Protein AF-A0A383CRS1-F1 (afdb_monomer)

Mean predicted aligned error: 5.36 Å

Solvent-accessible surface area (backbone atoms only — not comparable to full-atom values): 4692 Å² total; per-residue (Å²): 132,47,80,52,62,43,64,58,95,88,45,34,49,51,56,55,59,50,50,53,37,45,76,71,70,48,45,73,46,78,63,92,73,59,101,73,37,60,71,61,58,61,70,71,45,88,54,65,70,60,51,62,70,31,57,97,42,90,60,40,68,71,47,52,64,59,52,51,50,55,74,64,31,52,77,85

Structure (mmCIF, N/CA/C/O backbone):
data_AF-A0A383CRS1-F1
#
_entry.id   AF-A0A383CRS1-F1
#
loop_
_atom_site.group_PDB
_atom_site.id
_atom_site.type_symbol
_atom_site.label_atom_id
_atom_site.label_alt_id
_atom_site.label_comp_id
_atom_site.label_asym_id
_atom_site.label_entity_id
_atom_site.label_seq_id
_atom_site.pdbx_PDB_ins_code
_atom_site.Cartn_x
_atom_site.Cartn_y
_atom_site.Cartn_z
_atom_site.occupancy
_atom_site.B_iso_or_equiv
_atom_site.auth_seq_id
_atom_site.auth_comp_id
_atom_site.auth_asym_id
_atom_site.auth_atom_id
_atom_site.pdbx_PDB_model_num
ATOM 1 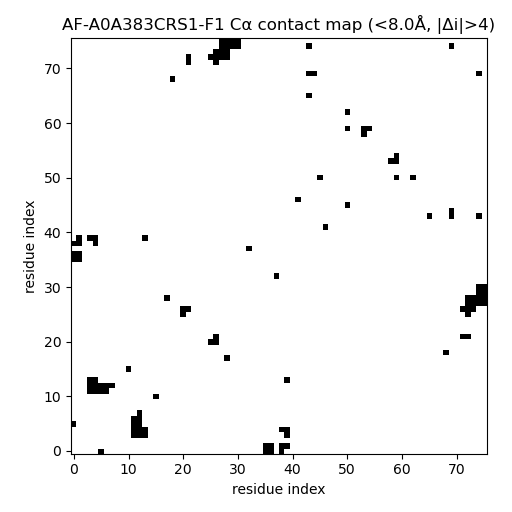N N . MET A 1 1 ? 14.371 7.686 5.340 1.00 67.12 1 MET A N 1
ATOM 2 C CA . MET A 1 1 ? 13.304 6.725 4.996 1.00 67.12 1 MET A CA 1
ATOM 3 C C . MET A 1 1 ? 12.531 6.370 6.257 1.00 67.12 1 MET A C 1
ATOM 5 O O . MET A 1 1 ? 13.176 6.206 7.289 1.00 67.12 1 MET A O 1
ATOM 9 N N . PRO A 1 2 ? 11.191 6.294 6.197 1.00 82.25 2 PRO A N 1
ATOM 10 C CA . PRO A 1 2 ? 10.359 5.789 7.289 1.00 82.25 2 PRO A CA 1
ATOM 11 C C . PRO A 1 2 ? 10.704 4.334 7.620 1.00 82.25 2 PRO A C 1
ATOM 13 O O . PRO A 1 2 ? 11.051 3.568 6.723 1.00 82.25 2 PRO A O 1
ATOM 16 N N . LYS A 1 3 ? 10.576 3.936 8.888 1.00 84.75 3 LYS A N 1
ATOM 17 C CA . LYS A 1 3 ? 10.791 2.537 9.306 1.00 84.75 3 LYS A CA 1
ATOM 18 C C . LYS A 1 3 ? 9.758 1.587 8.684 1.00 84.75 3 LYS A C 1
ATOM 20 O O . LYS A 1 3 ? 10.038 0.418 8.472 1.00 84.75 3 LYS A O 1
ATOM 25 N N . GLU A 1 4 ? 8.581 2.113 8.362 1.00 86.44 4 GLU A N 1
ATOM 26 C CA . GLU A 1 4 ? 7.465 1.415 7.725 1.00 86.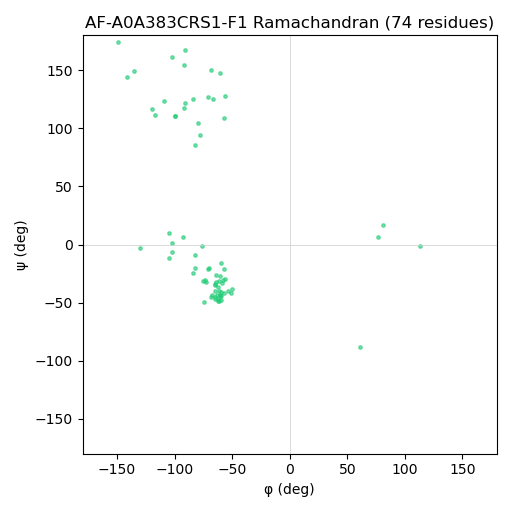44 4 GLU A CA 1
ATOM 27 C C . GLU A 1 4 ? 7.749 1.079 6.248 1.00 86.44 4 GLU A C 1
ATOM 29 O O . GLU A 1 4 ? 7.160 0.155 5.695 1.00 86.44 4 GLU A O 1
ATOM 34 N N . MET A 1 5 ? 8.700 1.794 5.635 1.00 87.69 5 MET A N 1
ATOM 35 C CA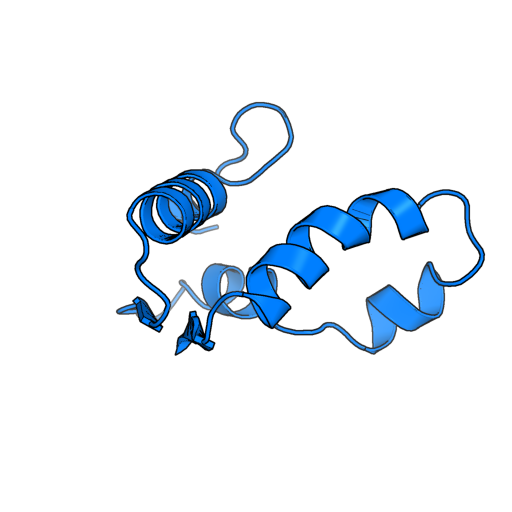 . MET A 1 5 ? 9.180 1.569 4.267 1.00 87.69 5 MET A CA 1
ATOM 36 C C . MET A 1 5 ? 10.402 0.644 4.207 1.00 87.69 5 MET A C 1
ATOM 38 O O . MET A 1 5 ? 10.996 0.482 3.143 1.00 87.69 5 MET A O 1
ATOM 42 N N . LEU A 1 6 ? 10.814 0.051 5.334 1.00 89.38 6 LEU A N 1
ATOM 43 C CA . LEU A 1 6 ? 11.890 -0.934 5.327 1.00 89.38 6 LEU A CA 1
ATOM 44 C C . LEU A 1 6 ? 11.423 -2.186 4.567 1.00 89.38 6 LEU A C 1
ATOM 46 O O . LEU A 1 6 ? 10.372 -2.737 4.913 1.00 89.38 6 LEU A O 1
ATOM 50 N N . PRO A 1 7 ? 12.168 -2.632 3.540 1.00 87.19 7 PRO A N 1
ATOM 51 C CA . PRO A 1 7 ? 11.802 -3.814 2.781 1.00 87.19 7 PRO A CA 1
ATOM 52 C C . PRO A 1 7 ? 12.002 -5.061 3.640 1.00 87.19 7 PRO A C 1
ATOM 54 O O . PRO A 1 7 ? 13.090 -5.305 4.165 1.00 87.19 7 PRO A O 1
ATOM 57 N N . ILE A 1 8 ? 10.956 -5.873 3.745 1.00 87.12 8 ILE A N 1
ATOM 58 C CA . ILE A 1 8 ? 11.062 -7.254 4.198 1.00 87.12 8 ILE A CA 1
ATOM 59 C C . ILE A 1 8 ? 11.053 -8.103 2.937 1.00 87.12 8 ILE A C 1
ATOM 61 O O . ILE A 1 8 ? 10.055 -8.174 2.224 1.00 87.12 8 ILE A O 1
ATOM 65 N N . VAL A 1 9 ? 12.205 -8.702 2.634 1.00 87.19 9 VAL A N 1
ATOM 66 C CA . VAL A 1 9 ? 12.472 -9.402 1.370 1.00 87.19 9 VAL A CA 1
ATOM 67 C C . VAL A 1 9 ? 12.361 -8.458 0.163 1.00 87.19 9 VAL A C 1
ATOM 69 O O . VAL A 1 9 ? 13.362 -7.875 -0.243 1.00 87.19 9 VAL A O 1
ATOM 72 N N . ASN A 1 10 ? 11.166 -8.296 -0.403 1.00 83.62 10 ASN A N 1
ATOM 73 C CA . ASN A 1 10 ? 10.907 -7.586 -1.657 1.00 83.62 10 ASN A CA 1
ATOM 74 C C . ASN A 1 10 ? 9.776 -6.548 -1.574 1.00 83.62 10 ASN A C 1
ATOM 76 O O . ASN A 1 10 ? 9.539 -5.860 -2.564 1.00 83.62 10 ASN A O 1
ATOM 80 N N . LYS A 1 11 ? 9.092 -6.413 -0.430 1.00 87.69 11 LYS A N 1
ATOM 81 C CA . LYS A 1 11 ? 8.021 -5.424 -0.236 1.00 87.69 11 LYS A CA 1
ATOM 82 C C . LYS A 1 11 ? 8.152 -4.706 1.114 1.00 87.69 11 LYS A C 1
ATOM 84 O O . LYS A 1 11 ? 8.714 -5.280 2.052 1.00 87.69 11 LYS A O 1
ATOM 89 N N . PRO A 1 12 ? 7.730 -3.435 1.227 1.00 90.62 12 PRO A N 1
ATOM 90 C CA . PRO A 1 12 ? 7.877 -2.683 2.467 1.00 90.62 12 PRO A CA 1
ATOM 91 C C . PRO A 1 12 ? 6.971 -3.245 3.565 1.00 90.62 12 PRO A C 1
ATOM 93 O O . PRO A 1 12 ? 5.889 -3.759 3.285 1.00 90.62 12 PRO A O 1
ATOM 96 N N . LEU A 1 13 ? 7.395 -3.105 4.824 1.00 91.19 13 LEU A N 1
ATOM 97 C CA . LEU A 1 13 ? 6.645 -3.581 5.992 1.00 91.19 13 LEU A CA 1
ATOM 98 C C . LEU A 1 13 ? 5.180 -3.110 5.986 1.00 91.19 13 LEU A C 1
ATOM 100 O O . LEU A 1 13 ? 4.289 -3.896 6.292 1.00 91.19 13 LEU A O 1
ATOM 104 N N . ILE A 1 14 ? 4.921 -1.853 5.612 1.00 89.44 14 ILE A N 1
ATOM 105 C CA . ILE A 1 14 ? 3.560 -1.296 5.583 1.00 89.44 14 ILE A CA 1
ATOM 106 C C . ILE A 1 14 ? 2.614 -2.068 4.656 1.00 89.44 14 ILE A C 1
ATOM 108 O O . ILE A 1 14 ? 1.438 -2.208 4.973 1.00 89.44 14 ILE A O 1
ATOM 112 N N . GLN A 1 15 ? 3.122 -2.618 3.551 1.00 89.44 15 GLN A N 1
ATOM 113 C CA . GLN A 1 15 ? 2.308 -3.359 2.594 1.00 89.44 15 GLN A CA 1
ATOM 114 C C . GLN A 1 15 ? 1.736 -4.644 3.205 1.00 89.44 15 GLN A C 1
ATOM 116 O O . GLN A 1 15 ? 0.590 -4.974 2.929 1.00 89.44 15 GLN A O 1
ATOM 121 N N . TYR A 1 16 ? 2.478 -5.318 4.087 1.00 91.06 16 TYR A N 1
ATOM 122 C CA . TYR A 1 16 ? 1.969 -6.495 4.798 1.00 91.06 16 TYR A CA 1
ATOM 123 C C . TYR A 1 16 ? 0.785 -6.148 5.704 1.00 91.06 16 TYR A C 1
ATOM 125 O O . TYR A 1 16 ? -0.216 -6.849 5.691 1.00 91.06 16 TYR A O 1
ATOM 133 N N . GLY A 1 17 ? 0.859 -5.034 6.440 1.00 89.69 17 GLY A N 1
ATOM 134 C CA . GLY A 1 17 ? -0.249 -4.610 7.303 1.00 89.69 17 GLY A CA 1
ATOM 135 C C . GLY A 1 17 ? -1.511 -4.235 6.518 1.00 89.69 17 GLY A C 1
ATOM 136 O O . GLY A 1 17 ? -2.623 -4.486 6.973 1.00 89.69 17 GLY A O 1
ATOM 137 N N . VAL A 1 18 ? -1.347 -3.659 5.322 1.00 89.00 18 VAL A N 1
ATOM 138 C CA . VAL A 1 18 ? -2.459 -3.368 4.402 1.00 89.00 18 VAL A CA 1
ATOM 139 C C . VAL A 1 18 ? -3.059 -4.666 3.853 1.00 89.00 18 VAL A C 1
ATOM 141 O O . VAL A 1 18 ? -4.276 -4.810 3.848 1.00 89.00 18 VAL A O 1
ATOM 144 N N . GLU A 1 19 ? -2.230 -5.620 3.427 1.00 89.38 19 GLU A N 1
ATOM 145 C CA . GLU A 1 19 ? -2.691 -6.931 2.952 1.00 89.38 19 GLU A CA 1
ATOM 146 C C . GLU A 1 19 ? -3.462 -7.693 4.045 1.00 89.38 19 GLU A C 1
ATOM 148 O O . GLU A 1 19 ? -4.551 -8.193 3.780 1.00 89.38 19 GLU A O 1
ATOM 153 N N . GLU A 1 20 ? -2.973 -7.695 5.288 1.00 89.94 20 GLU A N 1
ATOM 154 C CA . GLU A 1 20 ? -3.680 -8.289 6.432 1.00 89.94 20 GLU A CA 1
ATOM 155 C C . GLU A 1 20 ? -5.037 -7.613 6.690 1.00 89.94 20 GLU A C 1
ATOM 157 O O . GLU A 1 20 ? -6.031 -8.281 6.979 1.00 89.94 20 GLU A O 1
ATOM 162 N N . ALA A 1 21 ? -5.112 -6.284 6.559 1.00 89.75 21 ALA A N 1
ATOM 163 C CA . ALA A 1 21 ? -6.367 -5.548 6.695 1.00 89.75 21 ALA A CA 1
ATOM 164 C C . ALA A 1 21 ? -7.371 -5.916 5.587 1.00 89.75 21 ALA A C 1
ATOM 166 O O . ALA A 1 21 ? -8.557 -6.099 5.872 1.00 89.75 21 ALA A O 1
ATOM 167 N N . ILE A 1 22 ? -6.893 -6.082 4.349 1.00 88.62 22 ILE A N 1
ATOM 168 C CA . ILE A 1 22 ? -7.700 -6.548 3.212 1.00 88.62 22 ILE A CA 1
ATOM 169 C C . ILE A 1 22 ? -8.229 -7.961 3.473 1.00 88.62 22 ILE A C 1
ATOM 171 O O . ILE A 1 22 ? -9.421 -8.209 3.288 1.00 88.62 22 ILE A O 1
ATOM 175 N N . GLU A 1 23 ? -7.376 -8.877 3.939 1.00 89.44 23 GLU A N 1
ATOM 176 C CA . GLU A 1 23 ? -7.772 -10.247 4.294 1.00 89.44 23 GLU A CA 1
ATOM 177 C C . GLU A 1 23 ? -8.804 -10.278 5.431 1.00 89.44 23 GLU A C 1
ATOM 179 O O . GLU A 1 23 ? -9.695 -11.129 5.442 1.00 89.44 23 GLU A O 1
ATOM 184 N N . ALA A 1 24 ? -8.747 -9.310 6.348 1.00 90.94 24 ALA A N 1
ATOM 185 C CA . ALA A 1 24 ? -9.748 -9.114 7.395 1.00 90.94 24 ALA A CA 1
ATOM 186 C C . ALA A 1 24 ? -11.062 -8.471 6.895 1.00 90.94 24 ALA A C 1
ATOM 188 O O . ALA A 1 24 ? -11.994 -8.290 7.682 1.00 90.94 24 ALA A O 1
ATOM 189 N N . GLY A 1 25 ? -11.162 -8.129 5.605 1.00 89.12 25 GLY A N 1
ATOM 190 C CA . GLY A 1 25 ? -12.341 -7.512 4.993 1.00 89.12 25 GLY A CA 1
ATOM 191 C C . GLY A 1 25 ? -12.452 -6.000 5.213 1.00 89.12 25 GLY A C 1
ATOM 192 O O . GLY A 1 25 ? -13.532 -5.435 5.033 1.00 89.12 25 GLY A O 1
ATOM 193 N N . LEU A 1 26 ? -11.366 -5.332 5.614 1.00 88.88 26 LEU A N 1
ATOM 194 C CA . LEU A 1 26 ? -11.322 -3.878 5.753 1.00 88.88 26 LEU A CA 1
ATOM 195 C C . LEU A 1 26 ? -11.016 -3.240 4.395 1.00 88.88 26 LEU A C 1
ATOM 197 O O . LEU A 1 26 ? -10.013 -3.553 3.767 1.00 88.88 26 LEU A O 1
ATOM 201 N N . THR A 1 27 ? -11.871 -2.314 3.958 1.00 84.94 27 THR A N 1
ATOM 202 C CA . THR A 1 27 ? -11.739 -1.629 2.658 1.00 84.94 27 THR A CA 1
ATOM 203 C C . THR A 1 27 ? -11.240 -0.188 2.769 1.00 84.94 27 THR A C 1
ATOM 205 O O . THR A 1 27 ? -10.927 0.445 1.760 1.00 84.94 27 THR A O 1
ATOM 208 N N . GLY A 1 28 ? -11.213 0.363 3.985 1.00 86.25 28 GLY A N 1
ATOM 209 C CA . GLY A 1 28 ? -10.798 1.734 4.264 1.00 86.25 28 GLY A CA 1
ATOM 210 C C . GLY A 1 28 ? -9.600 1.750 5.199 1.00 86.25 28 GLY A C 1
ATOM 211 O O . GLY A 1 28 ? -9.707 1.312 6.346 1.00 86.25 28 GLY A O 1
ATOM 212 N N . ILE A 1 29 ? -8.474 2.267 4.716 1.00 86.19 29 ILE A N 1
ATOM 213 C CA . ILE A 1 29 ? -7.225 2.340 5.472 1.00 86.19 29 ILE A CA 1
ATOM 214 C C . ILE A 1 29 ? -6.866 3.813 5.643 1.00 86.19 29 ILE A C 1
ATOM 216 O O . ILE A 1 29 ? -6.524 4.499 4.684 1.00 86.19 29 ILE A O 1
ATOM 220 N N . GLY A 1 30 ? -6.955 4.294 6.881 1.00 86.38 30 GLY A N 1
ATOM 221 C CA . GLY A 1 30 ? -6.525 5.640 7.249 1.00 86.38 30 GLY A CA 1
ATOM 222 C C . GLY A 1 30 ? -5.074 5.632 7.717 1.00 86.38 30 GLY A C 1
ATOM 223 O O . GLY A 1 30 ? -4.766 5.010 8.739 1.00 86.38 30 GLY A O 1
ATOM 224 N N . VAL A 1 31 ? -4.181 6.326 7.014 1.00 84.25 31 VAL A N 1
ATOM 225 C CA . VAL A 1 31 ? -2.763 6.407 7.387 1.00 84.25 31 VAL A CA 1
ATOM 226 C C . VAL A 1 31 ? -2.494 7.726 8.103 1.00 84.25 31 VAL A C 1
ATOM 228 O O . VAL A 1 31 ? -2.463 8.797 7.510 1.00 84.25 31 VAL A O 1
ATOM 231 N N . ILE A 1 32 ? -2.215 7.658 9.407 1.00 85.44 32 ILE A N 1
ATOM 232 C CA . ILE A 1 32 ? -1.790 8.841 10.168 1.00 85.44 32 ILE A CA 1
ATOM 233 C C . ILE A 1 32 ? -0.312 9.121 9.860 1.00 85.44 32 ILE A C 1
ATOM 235 O O . ILE A 1 32 ? 0.600 8.541 10.465 1.00 85.44 32 ILE A O 1
ATOM 239 N N . SER A 1 33 ? -0.070 10.005 8.892 1.00 78.38 33 SER A N 1
ATOM 240 C CA . SER A 1 33 ? 1.268 10.413 8.467 1.00 78.38 33 SER A CA 1
ATOM 241 C C . SER A 1 33 ? 1.787 11.641 9.241 1.00 78.38 33 SER A C 1
ATOM 243 O O . SER A 1 33 ? 1.083 12.294 10.010 1.00 78.38 33 SER A O 1
ATOM 245 N N . GLY A 1 34 ? 3.085 11.929 9.108 1.00 79.44 34 GLY A N 1
ATOM 246 C CA . GLY A 1 34 ? 3.752 13.068 9.747 1.00 79.44 34 GLY A CA 1
ATOM 247 C C . GLY A 1 34 ? 4.913 13.576 8.890 1.00 79.44 34 GLY A C 1
ATOM 248 O O . GLY A 1 34 ? 5.262 12.955 7.883 1.00 79.44 34 GLY A O 1
ATOM 249 N N . ARG A 1 35 ? 5.549 14.696 9.275 1.00 73.69 35 ARG A N 1
ATOM 250 C CA . ARG A 1 35 ? 6.681 15.270 8.516 1.00 73.69 35 ARG A CA 1
ATOM 251 C C . ARG A 1 35 ? 7.805 14.233 8.365 1.00 73.69 35 ARG A C 1
ATOM 253 O O . ARG A 1 35 ? 8.466 13.896 9.341 1.00 73.69 35 ARG A O 1
ATOM 260 N N . GLY A 1 36 ? 7.996 13.725 7.145 1.00 77.75 36 GLY A N 1
ATOM 261 C CA . GLY A 1 36 ? 8.986 12.690 6.812 1.00 77.75 36 GLY A CA 1
ATOM 262 C C . GLY A 1 36 ? 8.411 11.332 6.389 1.00 77.75 36 GLY A C 1
ATOM 263 O O . GLY A 1 36 ? 9.193 10.447 6.049 1.00 77.75 36 GLY A O 1
ATOM 264 N N . LYS A 1 37 ? 7.080 11.164 6.376 1.00 82.44 37 LYS A N 1
ATOM 265 C CA . LYS A 1 37 ? 6.402 9.907 6.005 1.00 82.44 37 LYS A CA 1
ATOM 266 C C . LYS A 1 37 ? 5.746 9.887 4.617 1.00 82.44 37 LYS A C 1
ATOM 268 O O . LYS A 1 37 ? 5.080 8.912 4.303 1.00 82.44 37 LYS A O 1
ATOM 273 N N . ARG A 1 38 ? 6.001 10.894 3.772 1.00 83.38 38 ARG A N 1
ATOM 274 C CA . ARG A 1 38 ? 5.478 10.972 2.389 1.00 83.38 38 ARG A CA 1
ATOM 275 C C . ARG A 1 38 ? 5.707 9.708 1.565 1.00 83.38 38 ARG A C 1
ATOM 277 O O . ARG A 1 38 ? 4.800 9.263 0.892 1.00 83.38 38 ARG A O 1
ATOM 284 N N . ALA A 1 39 ? 6.863 9.068 1.732 1.00 84.25 39 ALA A N 1
ATOM 285 C CA . ALA A 1 39 ? 7.185 7.829 1.028 1.00 84.25 39 ALA A CA 1
ATOM 286 C C . ALA A 1 39 ? 6.177 6.685 1.264 1.00 84.25 39 ALA A C 1
ATOM 288 O O . ALA A 1 39 ? 6.153 5.752 0.476 1.00 84.25 39 ALA A O 1
ATOM 289 N N . ILE A 1 40 ? 5.392 6.726 2.351 1.00 85.06 40 ILE A N 1
ATOM 290 C CA . ILE A 1 40 ? 4.312 5.761 2.594 1.00 85.06 40 ILE A CA 1
ATOM 291 C C . ILE A 1 40 ? 3.125 6.067 1.678 1.00 85.06 40 ILE A C 1
ATOM 293 O O . ILE A 1 40 ? 2.640 5.163 1.014 1.00 85.06 40 ILE A O 1
ATOM 297 N N . GLU A 1 41 ? 2.689 7.327 1.628 1.00 82.50 41 GLU A N 1
ATOM 298 C CA . GLU A 1 41 ? 1.615 7.785 0.735 1.00 82.50 41 GLU A CA 1
ATOM 299 C C . GLU A 1 41 ? 2.008 7.534 -0.727 1.00 82.50 41 GLU A C 1
ATOM 301 O O . GLU A 1 41 ? 1.271 6.876 -1.450 1.00 82.50 41 GLU A O 1
ATOM 306 N N . ASP A 1 42 ? 3.227 7.923 -1.112 1.00 84.50 42 ASP A N 1
ATOM 307 C CA . ASP A 1 42 ? 3.755 7.748 -2.470 1.00 84.50 42 ASP A CA 1
ATOM 308 C C . ASP A 1 42 ? 3.823 6.266 -2.908 1.00 84.50 42 ASP A C 1
ATOM 310 O O . ASP A 1 42 ? 3.774 5.976 -4.100 1.00 84.50 42 ASP A O 1
ATOM 314 N N . HIS A 1 43 ? 3.959 5.314 -1.970 1.00 85.38 43 HIS A N 1
ATOM 315 C CA . HIS A 1 43 ? 4.002 3.869 -2.273 1.00 85.38 43 HIS A CA 1
ATOM 316 C C . HIS A 1 43 ? 2.632 3.302 -2.654 1.00 85.38 43 HIS A C 1
ATOM 318 O O . HIS A 1 43 ? 2.553 2.334 -3.409 1.00 85.38 43 HIS A O 1
ATOM 324 N N . PHE A 1 44 ? 1.566 3.886 -2.110 1.00 82.81 44 PHE A N 1
ATOM 325 C CA . PHE A 1 44 ? 0.185 3.482 -2.371 1.00 82.81 44 PHE A CA 1
ATOM 326 C C . PHE A 1 44 ? -0.537 4.420 -3.345 1.00 82.81 44 PHE A C 1
ATOM 328 O O . PHE A 1 44 ? -1.708 4.194 -3.644 1.00 82.81 44 PHE A O 1
ATOM 335 N N . ASP A 1 45 ? 0.153 5.444 -3.848 1.00 81.94 45 ASP A N 1
ATOM 336 C CA . ASP A 1 45 ? -0.353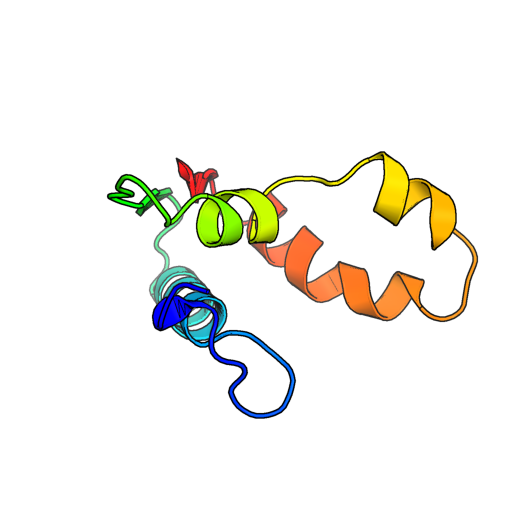 6.349 -4.871 1.00 81.94 45 ASP A CA 1
ATOM 337 C C . ASP A 1 45 ? 0.027 5.871 -6.283 1.00 81.94 45 ASP A C 1
ATOM 339 O O . ASP A 1 45 ? 1.016 5.164 -6.508 1.00 81.94 45 ASP A O 1
ATOM 343 N N . ILE A 1 46 ? -0.775 6.266 -7.268 1.00 77.62 46 ILE A N 1
ATOM 344 C CA . ILE A 1 46 ? -0.579 5.899 -8.668 1.00 77.62 46 ILE A CA 1
ATOM 345 C C . ILE A 1 46 ? 0.507 6.795 -9.269 1.00 77.62 46 ILE A C 1
ATOM 347 O O . ILE A 1 46 ? 0.275 7.950 -9.634 1.00 77.62 46 ILE A O 1
ATOM 351 N N . SER A 1 47 ? 1.704 6.243 -9.463 1.00 77.44 47 SER A N 1
ATOM 352 C CA . SER A 1 47 ? 2.783 6.945 -10.162 1.00 77.44 47 SER A CA 1
ATOM 353 C C . SER A 1 47 ? 2.634 6.821 -11.682 1.00 77.44 47 SER A C 1
ATOM 355 O O . SER A 1 47 ? 3.224 5.951 -12.323 1.00 77.44 47 SER A O 1
ATOM 357 N N . TYR A 1 48 ? 1.846 7.720 -12.280 1.00 77.62 48 TYR A N 1
ATOM 358 C CA . TYR A 1 48 ? 1.543 7.709 -13.720 1.00 77.62 48 TYR A CA 1
ATOM 359 C C . TYR A 1 48 ? 2.792 7.676 -14.619 1.00 77.62 48 TYR A C 1
ATOM 361 O O . TYR A 1 48 ? 2.822 6.972 -15.631 1.00 77.62 48 TYR A O 1
ATOM 369 N N . GLU A 1 49 ? 3.842 8.421 -14.259 1.00 81.38 49 GLU A N 1
ATOM 370 C CA . GLU A 1 49 ? 5.099 8.430 -15.016 1.00 81.38 49 GLU A CA 1
ATOM 371 C C . GLU A 1 49 ? 5.798 7.068 -14.989 1.00 81.38 49 GLU A C 1
ATOM 373 O O . GLU A 1 49 ? 6.218 6.578 -16.039 1.00 81.38 49 GLU A O 1
ATOM 378 N N . LEU A 1 50 ? 5.880 6.440 -13.812 1.00 79.56 50 LEU A N 1
ATOM 379 C CA . LEU A 1 50 ? 6.502 5.131 -13.642 1.00 79.56 50 LEU A CA 1
ATOM 380 C C . LEU A 1 50 ? 5.714 4.055 -14.389 1.00 79.56 50 LEU A C 1
ATOM 382 O O . LEU A 1 50 ? 6.308 3.274 -15.129 1.00 79.56 50 LEU A O 1
ATOM 386 N N . GLU A 1 51 ? 4.386 4.043 -14.244 1.00 82.25 51 GLU A N 1
ATOM 387 C CA . GLU A 1 51 ? 3.526 3.075 -14.925 1.00 82.25 51 GLU A CA 1
ATOM 388 C C . GLU A 1 51 ? 3.664 3.169 -16.439 1.00 82.25 51 GLU A C 1
ATOM 390 O O . GLU A 1 51 ? 3.837 2.154 -17.111 1.00 82.25 51 GLU A O 1
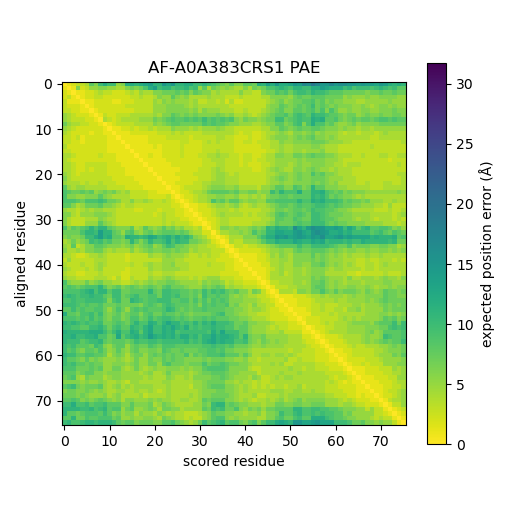ATOM 395 N N . ARG A 1 52 ? 3.677 4.387 -16.987 1.00 85.31 52 ARG A N 1
ATOM 396 C CA . ARG A 1 52 ? 3.866 4.599 -18.423 1.00 85.31 52 ARG A CA 1
ATOM 397 C C . ARG A 1 52 ? 5.244 4.144 -18.910 1.00 85.31 52 ARG A C 1
ATOM 399 O O . ARG A 1 52 ? 5.361 3.709 -20.052 1.00 85.31 52 ARG A O 1
ATOM 406 N N . GLN A 1 53 ? 6.281 4.253 -18.079 1.00 85.00 53 GLN A N 1
ATOM 407 C CA . GLN A 1 53 ? 7.635 3.813 -18.427 1.00 85.00 53 GLN A CA 1
ATOM 408 C C . GLN A 1 53 ? 7.787 2.290 -18.459 1.00 85.00 53 GLN A C 1
ATOM 410 O O . GLN A 1 53 ? 8.598 1.784 -19.234 1.00 85.00 53 GLN A O 1
ATOM 415 N N . ILE A 1 54 ? 7.042 1.564 -17.622 1.00 84.00 54 ILE A N 1
ATOM 416 C CA . ILE A 1 54 ? 7.123 0.097 -17.546 1.00 84.00 54 ILE A CA 1
ATOM 417 C C . ILE A 1 54 ? 5.970 -0.624 -18.252 1.00 84.00 54 ILE A C 1
ATOM 419 O O . ILE A 1 54 ? 6.052 -1.843 -18.415 1.00 84.00 54 ILE A O 1
ATOM 423 N N . ALA A 1 55 ? 4.959 0.105 -18.730 1.00 83.06 55 ALA A N 1
ATOM 424 C CA . ALA A 1 55 ? 3.884 -0.413 -19.570 1.00 83.06 55 ALA A CA 1
ATOM 425 C C . ALA A 1 55 ? 4.437 -1.087 -20.836 1.00 83.06 55 ALA A C 1
ATOM 427 O O . ALA A 1 55 ? 5.247 -0.510 -21.566 1.00 83.06 55 ALA A O 1
ATOM 428 N N . GLY A 1 56 ? 4.009 -2.323 -21.097 1.00 84.31 56 GLY A N 1
ATOM 429 C CA . GLY A 1 56 ? 4.486 -3.128 -22.223 1.00 84.31 56 GLY A CA 1
ATOM 430 C C . GLY A 1 56 ? 5.879 -3.737 -22.025 1.00 84.31 56 GLY A C 1
ATOM 431 O O . GLY A 1 56 ? 6.423 -4.336 -22.953 1.00 84.31 56 GLY A O 1
ATOM 432 N N . THR A 1 57 ? 6.471 -3.607 -20.833 1.00 89.06 57 THR A N 1
ATOM 433 C CA . THR A 1 57 ? 7.737 -4.264 -20.478 1.00 89.06 57 THR A CA 1
ATOM 434 C C . THR A 1 57 ? 7.490 -5.494 -19.595 1.00 89.06 57 THR A C 1
ATOM 436 O O . THR A 1 57 ? 6.466 -5.574 -18.919 1.00 89.06 57 THR A O 1
ATOM 439 N N . PRO A 1 58 ? 8.456 -6.428 -19.475 1.00 86.50 58 PRO A N 1
ATOM 440 C CA . PRO A 1 58 ? 8.344 -7.567 -18.555 1.00 86.50 58 PRO A CA 1
ATOM 441 C C . PRO A 1 58 ? 8.181 -7.169 -17.079 1.00 86.50 58 PRO A C 1
ATOM 443 O O . PRO A 1 58 ? 7.821 -7.999 -16.249 1.00 86.50 58 PRO A O 1
ATOM 446 N N . LYS A 1 59 ? 8.483 -5.909 -16.734 1.00 83.50 59 LYS A N 1
ATOM 447 C CA . LYS A 1 59 ? 8.374 -5.375 -15.372 1.00 83.50 59 LYS A CA 1
ATOM 448 C C . LYS A 1 59 ? 6.956 -4.941 -15.012 1.00 83.50 59 LYS A C 1
ATOM 450 O O . LYS A 1 59 ? 6.714 -4.678 -13.841 1.00 83.50 59 LYS A O 1
ATOM 455 N N . GLU A 1 60 ? 6.030 -4.897 -15.969 1.00 85.00 60 GLU A N 1
ATOM 456 C CA . GLU A 1 60 ? 4.626 -4.561 -15.712 1.00 85.00 60 GLU A CA 1
ATOM 457 C C . GLU A 1 60 ? 3.978 -5.517 -14.697 1.00 85.00 60 GLU A C 1
ATOM 459 O O . GLU A 1 60 ? 3.184 -5.086 -13.867 1.00 85.00 60 GLU A O 1
ATOM 464 N N . ILE A 1 61 ? 4.4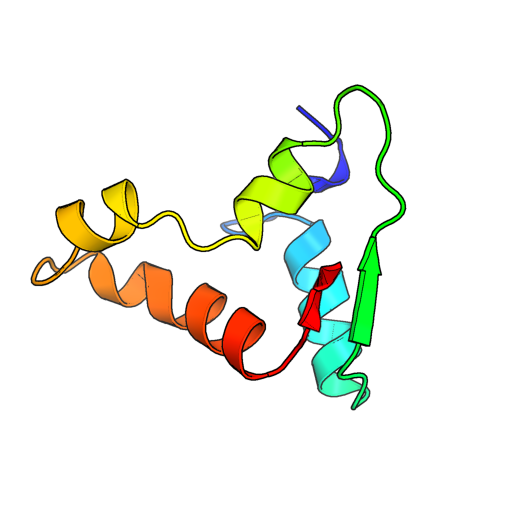25 -6.777 -14.662 1.00 84.19 61 ILE A N 1
ATOM 465 C CA . ILE A 1 61 ? 3.998 -7.793 -13.684 1.00 84.19 61 ILE A CA 1
ATOM 466 C C . ILE A 1 61 ? 4.237 -7.324 -12.234 1.00 84.19 61 ILE A C 1
ATOM 468 O O . ILE A 1 61 ? 3.489 -7.673 -11.325 1.00 84.19 61 ILE A O 1
ATOM 472 N N . LEU A 1 62 ? 5.253 -6.487 -11.991 1.00 82.00 62 LEU A N 1
ATOM 473 C CA . LEU A 1 62 ? 5.554 -5.974 -10.650 1.00 82.00 62 LEU A CA 1
ATOM 474 C C . LEU A 1 62 ? 4.500 -4.972 -10.146 1.00 82.00 62 LEU A C 1
ATOM 476 O O . LEU A 1 62 ? 4.393 -4.776 -8.936 1.00 82.00 62 LEU A O 1
ATOM 480 N N . LEU A 1 63 ? 3.713 -4.365 -11.043 1.00 82.12 63 LEU A N 1
ATOM 481 C CA . LEU A 1 63 ? 2.644 -3.430 -10.684 1.00 82.12 63 LEU A CA 1
ATOM 482 C C . LEU A 1 63 ? 1.344 -4.123 -10.275 1.00 82.12 63 LEU A C 1
ATOM 484 O O . LEU A 1 63 ? 0.523 -3.494 -9.611 1.00 82.12 63 LEU A O 1
ATOM 488 N N . GLU A 1 64 ? 1.134 -5.387 -10.655 1.00 83.31 64 GLU A N 1
ATOM 489 C CA . GLU A 1 64 ? -0.141 -6.082 -10.425 1.00 83.31 64 GLU A CA 1
ATOM 490 C C . GLU A 1 64 ? -0.529 -6.107 -8.943 1.00 83.31 64 GLU A C 1
ATOM 492 O O . GLU A 1 64 ? -1.678 -5.830 -8.606 1.00 83.31 64 GLU A O 1
ATOM 497 N N . ASN A 1 65 ? 0.439 -6.348 -8.051 1.00 81.38 65 ASN A N 1
ATOM 498 C CA . ASN A 1 65 ? 0.192 -6.356 -6.608 1.00 81.38 65 ASN A CA 1
ATOM 499 C C . ASN A 1 65 ? -0.295 -4.992 -6.102 1.00 81.38 65 ASN A C 1
ATOM 501 O O . ASN A 1 65 ? -1.296 -4.916 -5.394 1.00 81.38 65 ASN A O 1
ATOM 505 N N . ILE A 1 66 ? 0.389 -3.910 -6.488 1.00 82.31 66 ILE A N 1
ATOM 506 C CA . ILE A 1 66 ? 0.043 -2.555 -6.037 1.00 82.31 66 ILE A CA 1
ATOM 507 C C . ILE A 1 66 ? -1.312 -2.136 -6.623 1.00 82.31 66 ILE A C 1
ATOM 509 O O . ILE A 1 66 ? -2.171 -1.653 -5.889 1.00 82.31 66 ILE A O 1
ATOM 513 N N . ARG A 1 67 ? -1.561 -2.409 -7.912 1.00 83.56 67 ARG A N 1
ATOM 514 C CA . ARG A 1 67 ? -2.862 -2.152 -8.552 1.00 83.56 67 ARG A CA 1
ATOM 515 C C . ARG A 1 67 ? -3.996 -2.914 -7.873 1.00 83.56 67 ARG A C 1
ATOM 517 O O . ARG A 1 67 ? -5.073 -2.354 -7.690 1.00 83.56 67 ARG A O 1
ATOM 524 N N . SER A 1 68 ? -3.770 -4.168 -7.482 1.00 85.12 68 SER A N 1
ATOM 525 C CA . SER A 1 68 ? -4.771 -4.949 -6.750 1.00 85.12 68 SER A CA 1
ATOM 526 C C . SER A 1 68 ? -5.127 -4.288 -5.419 1.00 85.12 68 SER A C 1
ATOM 528 O O . SER A 1 68 ? -6.305 -4.164 -5.103 1.00 85.12 68 SER A O 1
ATOM 530 N N . ILE A 1 69 ? -4.130 -3.816 -4.665 1.00 83.44 69 ILE A N 1
ATOM 531 C CA . ILE A 1 69 ? -4.341 -3.134 -3.380 1.00 83.44 69 ILE A CA 1
ATOM 532 C C . ILE A 1 69 ? -5.141 -1.837 -3.573 1.00 83.44 69 ILE A C 1
ATOM 534 O O . ILE A 1 69 ? -6.141 -1.636 -2.886 1.00 83.44 69 ILE A O 1
ATOM 538 N N . ILE A 1 70 ? -4.746 -0.998 -4.537 1.00 83.31 70 ILE A N 1
ATOM 539 C CA . ILE A 1 70 ? -5.420 0.279 -4.840 1.00 83.31 70 ILE A CA 1
ATOM 540 C C . ILE A 1 70 ? -6.871 0.054 -5.302 1.00 83.31 70 ILE A C 1
ATOM 542 O O . ILE A 1 70 ? -7.760 0.825 -4.955 1.00 83.31 70 ILE A O 1
ATOM 546 N N . 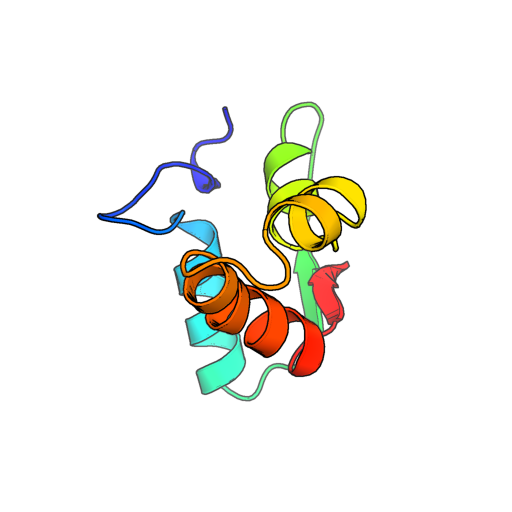ASN A 1 71 ? -7.141 -1.018 -6.053 1.00 82.94 71 ASN A N 1
ATOM 547 C CA . ASN A 1 71 ? -8.499 -1.344 -6.501 1.00 82.94 71 ASN A CA 1
ATOM 548 C C . ASN A 1 71 ? -9.381 -1.923 -5.383 1.00 82.94 71 ASN A C 1
ATOM 550 O O . ASN A 1 71 ? -10.598 -1.744 -5.409 1.00 82.94 71 ASN A O 1
ATOM 554 N N . CYS A 1 72 ? -8.793 -2.641 -4.424 1.00 81.94 72 CYS A N 1
ATOM 555 C CA . CYS A 1 72 ? -9.530 -3.263 -3.325 1.00 81.94 72 CYS A CA 1
ATOM 556 C C . CYS A 1 72 ? -9.801 -2.305 -2.159 1.00 81.9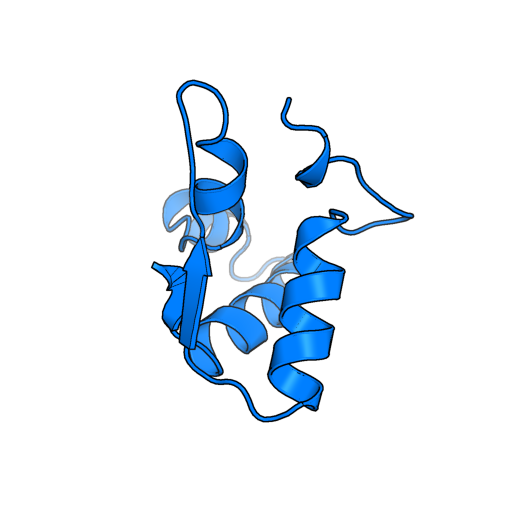4 72 CYS A C 1
ATOM 558 O O . CYS A 1 72 ? -10.729 -2.550 -1.386 1.00 81.94 72 CYS A O 1
ATOM 560 N N . CYS A 1 73 ? -8.997 -1.253 -1.992 1.00 78.44 73 CYS A N 1
ATOM 561 C CA . CYS A 1 73 ? -9.037 -0.396 -0.811 1.00 78.44 73 CYS A CA 1
ATOM 562 C C . CYS A 1 73 ? -8.840 1.078 -1.132 1.00 78.44 73 CYS A C 1
ATOM 564 O O . CYS A 1 73 ? -8.025 1.456 -1.964 1.00 78.44 73 CYS A O 1
ATOM 566 N N . THR A 1 74 ? -9.542 1.926 -0.383 1.00 80.81 74 THR A N 1
ATOM 567 C CA . THR A 1 74 ? -9.256 3.362 -0.351 1.00 80.81 74 THR A CA 1
ATOM 568 C C . THR A 1 74 ? -8.255 3.638 0.765 1.00 80.81 74 THR A C 1
ATOM 570 O O . THR A 1 74 ? -8.518 3.317 1.927 1.00 80.81 74 THR A O 1
ATOM 573 N N . ILE A 1 75 ? -7.114 4.223 0.402 1.00 80.50 75 ILE A N 1
ATOM 574 C CA . ILE A 1 75 ? -6.055 4.625 1.330 1.00 80.50 75 ILE A CA 1
ATOM 575 C C . ILE A 1 75 ? -6.046 6.155 1.384 1.00 80.50 75 ILE A C 1
ATOM 577 O O . ILE A 1 75 ? -5.965 6.801 0.339 1.00 80.50 75 ILE A O 1
ATOM 581 N N . SER A 1 76 ? -6.187 6.724 2.584 1.00 73.38 76 SER A N 1
ATOM 582 C CA . SER A 1 76 ? -6.291 8.177 2.818 1.00 73.38 76 SER A CA 1
ATOM 583 C C . SER A 1 76 ? -5.495 8.645 4.0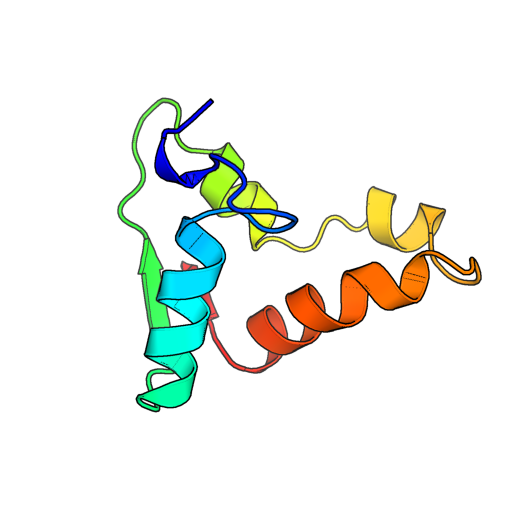23 1.00 73.38 76 SER A C 1
ATOM 585 O O . SER A 1 76 ? -5.471 7.879 5.017 1.00 73.38 76 SER A O 1
#

Sequence (76 aa):
MPKEMLPIVNKPLIQYGVEEAIEAGLTGIGVISGRGKRAIEDHFDISYELERQIAGTPKEILLENIRSIINCCTIS

Secondary structure (DSSP, 8-state):
--GGG-EETTEEHHHHHHHHHHHTT--EE-----TT-HHHHHHHS--HHHHHHHTTSGGGGGGHHHHHHHHH-EE-

Nearest PDB structures (foldseek):
  3juj-assembly1_D  TM=9.202E-01  e=4.393E-08  Helicobacter pylori 26695
  8f73-assembly1_H  TM=9.063E-01  e=3.154E-08  Pseudomonas aeruginosa PAO1
  8f73-assembly2_C  TM=8.980E-01  e=2.420E-08  Pseudomonas aeruginosa PAO1
  7o2n-assembly1_B-2  TM=8.923E-01  e=1.496E-05  Bacillus subtilis subsp. subtilis str. 168
  2pa4-assembly1_B  TM=8.780E-01  e=2.584E-04  Corynebacterium glutamicum ATCC 13032

Organism: NCBI:txid408172

Radius of gyration: 12.83 Å; Cα contacts (8 Å, |Δi|>4): 60; chains: 1; bounding box: 26×26×32 Å

pLDDT: mean 84.24, std 4.44, range [67.12, 91.19]

InterPro domains:
  IPR005771 UTP--glucose-1-phosphate uridylyltransferase, bacterial/archaeal-type [PTHR43197] (1-75)
  IPR029044 Nucleotide-diphospho-sugar transferases [G3DSA:3.90.550.10] (1-76)
  IPR029044 Nucleotide-diphospho-sugar transferases [SSF53448] (1-65)

Foldseek 3Di:
DDQQQDDDPHGGNVLVVLVVCVVVVHAEAEDPDDVPRVVVVVQLDDPPVVCVVCVPHPCNVVCPSSVVSNVRHDYD